Protein AF-A0A7L1Z0L5-F1 (afdb_monomer_lite)

InterPro domains:
  IPR003749 Sulfur carrier ThiS/MoaD-like [PF02597] (4-68)
  IPR012675 Beta-grasp domain superfamily [G3DSA:3.10.20.30] (1-68)
  IPR016155 Molybdopterin synthase/thiamin biosynthesis sulphur carrier, beta-grasp [SSF54285] (3-68)
  IPR044672 Molybdopterin synthase sulfur carrier subunit [PTHR33359] (2-68)

pLDDT: mean 90.7, std 10.18, range [39.47, 97.5]

Radius of gyration: 11.64 Å; chains: 1; bounding box: 31×21×28 Å

Secondary structure (DSSP, 8-state):
---------SEEEHHHHHHHHHHH-GGGGGGGGG-EEEETTEEEESSSPEEEPPTT--EEEE------

Sequence (68 aa):
LRSETLSVPQQITSLQLWEEIVKAHPRLAVIQDQVVFAVRQEYVLLGDQLLVLQPGDEVAIIPPISGG

Foldseek 3Di:
DDDDDDDDDQKDALQRVVVSVCVVPVVCVVQLVFKWKQWVNDTHHHDRHIHRDDVPTDIDIHGHPPDD

Structure (mmCIF, N/CA/C/O backbone):
data_AF-A0A7L1Z0L5-F1
#
_entry.id   AF-A0A7L1Z0L5-F1
#
loop_
_atom_site.group_PDB
_atom_site.id
_atom_site.type_symbol
_atom_site.label_atom_id
_atom_site.label_alt_id
_atom_site.label_comp_id
_atom_site.label_asym_id
_atom_site.label_entity_id
_atom_site.label_seq_id
_atom_site.pdbx_PDB_ins_code
_atom_site.Cartn_x
_atom_site.Cartn_y
_atom_site.Cartn_z
_atom_site.occupancy
_atom_site.B_iso_or_equiv
_atom_site.auth_seq_id
_atom_site.auth_comp_id
_atom_site.auth_asym_id
_atom_site.auth_atom_id
_atom_site.pdbx_PDB_model_num
ATOM 1 N N . LEU A 1 1 ? 14.417 10.327 -1.013 1.00 61.34 1 LEU A N 1
ATOM 2 C CA . LEU A 1 1 ? 13.161 9.558 -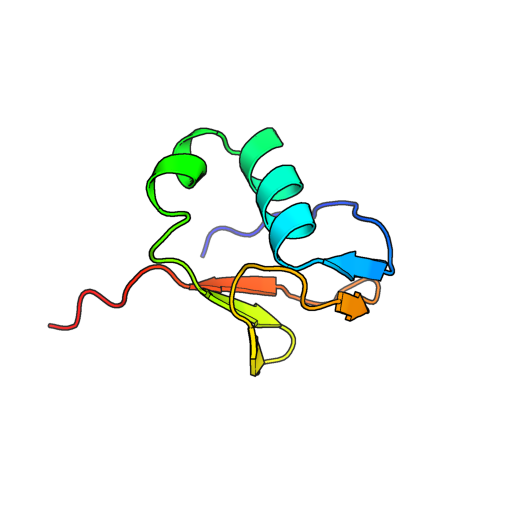0.874 1.00 61.34 1 LEU A CA 1
ATOM 3 C C . LEU A 1 1 ? 11.989 10.517 -1.013 1.00 61.34 1 LEU A C 1
ATOM 5 O O . LEU A 1 1 ? 12.101 11.634 -0.524 1.00 61.34 1 LEU A O 1
ATOM 9 N N . ARG A 1 2 ? 10.905 10.113 -1.681 1.00 83.25 2 ARG A N 1
ATOM 10 C CA . ARG A 1 2 ? 9.627 10.838 -1.645 1.00 83.25 2 ARG A CA 1
ATOM 11 C C . ARG A 1 2 ? 8.731 10.109 -0.646 1.00 83.25 2 ARG A C 1
ATOM 13 O O . ARG A 1 2 ? 8.554 8.906 -0.794 1.00 83.25 2 ARG A O 1
ATOM 20 N N . SER A 1 3 ? 8.223 10.819 0.351 1.00 89.31 3 SER A N 1
ATOM 21 C CA . SER A 1 3 ? 7.264 10.311 1.333 1.00 89.31 3 SER A CA 1
ATOM 22 C C . SER A 1 3 ? 6.053 11.235 1.390 1.00 89.31 3 SER A C 1
ATOM 24 O O . SER A 1 3 ? 6.141 12.414 1.038 1.00 89.31 3 SER A O 1
ATOM 26 N N . GLU A 1 4 ? 4.918 10.683 1.796 1.00 92.38 4 GLU A N 1
ATOM 27 C CA . GLU A 1 4 ? 3.666 11.408 1.974 1.00 92.38 4 GLU A CA 1
ATOM 28 C C . GLU A 1 4 ? 2.870 10.761 3.104 1.00 92.38 4 GLU A C 1
ATOM 30 O O . GLU A 1 4 ? 2.899 9.542 3.267 1.00 92.38 4 GLU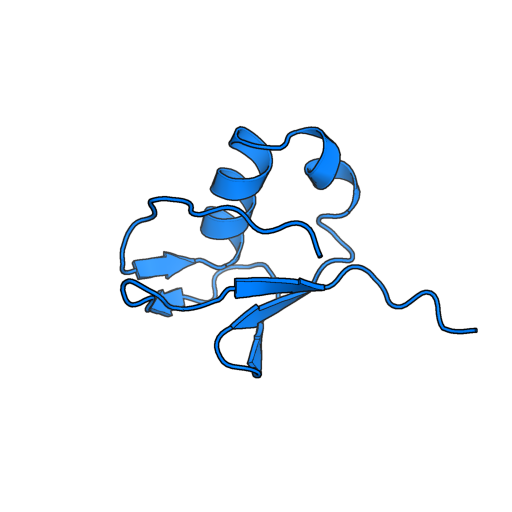 A O 1
ATOM 35 N N . THR A 1 5 ? 2.166 11.582 3.879 1.00 93.31 5 THR A N 1
ATOM 36 C CA . THR A 1 5 ? 1.273 11.109 4.936 1.00 93.31 5 THR A CA 1
ATOM 37 C C . THR A 1 5 ? -0.135 10.978 4.375 1.00 93.31 5 THR A C 1
ATOM 39 O O . THR A 1 5 ? -0.728 11.971 3.958 1.00 93.31 5 THR A O 1
ATOM 42 N N . LEU A 1 6 ? -0.685 9.766 4.408 1.00 92.12 6 LEU A N 1
ATOM 43 C CA . LEU A 1 6 ? -2.048 9.471 3.977 1.00 92.12 6 LEU A CA 1
ATOM 44 C C . LEU A 1 6 ? -2.910 9.107 5.190 1.00 92.12 6 LEU A C 1
ATOM 46 O O . LEU A 1 6 ? -2.476 8.364 6.068 1.00 92.12 6 LEU A O 1
ATOM 50 N N . SER A 1 7 ? -4.138 9.625 5.244 1.00 93.94 7 SER A N 1
ATOM 51 C CA . SER A 1 7 ? -5.122 9.203 6.247 1.00 93.94 7 SER A CA 1
ATOM 52 C C . SER A 1 7 ? -5.908 8.012 5.712 1.00 93.94 7 SER A C 1
ATOM 54 O O . SER A 1 7 ? -6.605 8.141 4.711 1.00 93.94 7 SER A O 1
ATOM 56 N N . VAL A 1 8 ? -5.807 6.868 6.387 1.00 93.81 8 VAL A N 1
ATOM 57 C CA . VAL A 1 8 ? -6.499 5.624 6.024 1.00 93.81 8 VAL A CA 1
ATOM 58 C C . VAL A 1 8 ? -7.189 5.017 7.250 1.00 93.81 8 VAL A C 1
ATOM 60 O O . VAL A 1 8 ? -6.789 5.309 8.381 1.00 93.81 8 VAL A O 1
ATOM 63 N N . PRO A 1 9 ? -8.227 4.181 7.067 1.00 95.00 9 PRO A N 1
ATOM 64 C CA . PRO A 1 9 ? -8.778 3.370 8.144 1.00 95.00 9 PRO A CA 1
ATOM 65 C C . PRO A 1 9 ? -7.699 2.560 8.872 1.00 95.00 9 PRO A C 1
ATOM 67 O O . PRO A 1 9 ? -6.773 2.042 8.253 1.00 95.00 9 PRO A O 1
ATOM 70 N N . GLN A 1 10 ? -7.857 2.401 10.189 1.00 95.00 10 GLN A N 1
ATOM 71 C CA . GLN A 1 10 ? -6.923 1.629 11.018 1.00 95.00 10 GLN A CA 1
ATOM 72 C C . GLN A 1 10 ? -6.805 0.169 10.556 1.00 95.00 10 GLN A C 1
ATOM 74 O O . GLN A 1 10 ? -5.736 -0.429 10.630 1.00 95.00 10 GLN A O 1
ATOM 79 N N . GLN A 1 11 ? -7.925 -0.397 10.106 1.00 97.00 11 GLN A N 1
ATOM 80 C CA . GLN A 1 11 ? -8.014 -1.731 9.532 1.00 97.00 11 GLN A CA 1
ATOM 81 C C . GLN A 1 11 ? -8.347 -1.585 8.054 1.00 97.00 11 GLN A C 1
ATOM 83 O O . GLN A 1 11 ? -9.416 -1.081 7.707 1.00 97.00 11 GLN A O 1
ATOM 88 N N . ILE A 1 12 ? -7.422 -1.997 7.197 1.00 97.44 12 ILE A N 1
ATOM 89 C CA . ILE A 1 12 ? -7.542 -1.867 5.746 1.00 97.44 12 ILE A CA 1
ATOM 90 C C . ILE A 1 12 ? -6.839 -3.048 5.089 1.00 97.44 12 ILE A C 1
ATOM 92 O O . ILE A 1 12 ? -5.805 -3.498 5.576 1.00 97.44 12 ILE A O 1
ATOM 96 N N . THR A 1 13 ? -7.388 -3.597 4.011 1.00 97.50 13 THR A N 1
ATOM 97 C CA . THR A 1 13 ? -6.657 -4.628 3.260 1.00 97.50 13 THR A CA 1
ATOM 98 C C . THR A 1 13 ? -5.493 -4.011 2.489 1.00 97.50 13 THR A C 1
ATOM 100 O O . THR A 1 13 ? -5.519 -2.823 2.157 1.00 97.50 13 THR A O 1
ATOM 103 N N . SER A 1 14 ? -4.464 -4.797 2.1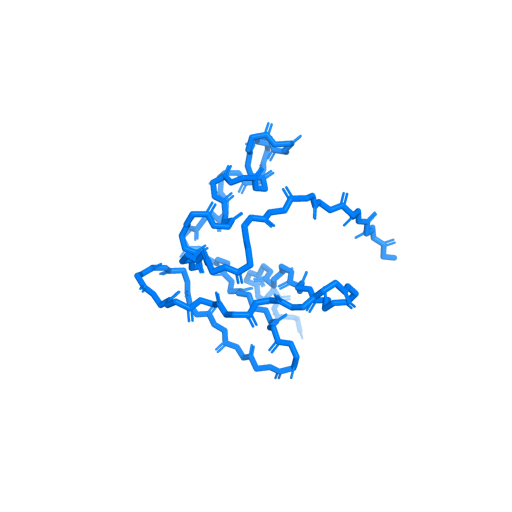74 1.00 96.06 14 SER A N 1
ATOM 104 C CA . SER A 1 14 ? -3.357 -4.306 1.348 1.00 96.06 14 SER A CA 1
ATOM 105 C C . SER A 1 14 ? -3.841 -3.824 -0.026 1.00 96.06 14 SER A C 1
ATOM 107 O O . SER A 1 14 ? -3.360 -2.799 -0.507 1.00 96.06 14 SER A O 1
ATOM 109 N N . LEU A 1 15 ? -4.850 -4.470 -0.622 1.00 96.25 15 LEU A N 1
ATOM 110 C CA . LEU A 1 15 ? -5.456 -3.998 -1.870 1.00 96.25 15 LEU A CA 1
ATOM 111 C C . LEU A 1 15 ? -6.180 -2.652 -1.702 1.00 96.25 15 LEU A C 1
ATOM 113 O O . LEU A 1 15 ? -5.941 -1.734 -2.481 1.00 96.25 15 LEU A O 1
ATOM 117 N N . GLN A 1 16 ? -7.005 -2.488 -0.666 1.00 96.75 16 GLN A N 1
ATOM 118 C CA . GLN A 1 16 ? -7.685 -1.210 -0.411 1.00 96.75 16 GLN A CA 1
ATOM 119 C C . GLN A 1 16 ? -6.691 -0.078 -0.123 1.00 96.75 16 GLN A C 1
ATOM 121 O O . GLN A 1 16 ? -6.879 1.047 -0.580 1.00 96.75 16 GLN A O 1
ATOM 126 N N . LEU A 1 17 ? -5.606 -0.360 0.606 1.00 96.31 17 LEU A N 1
ATOM 127 C CA . LEU A 1 17 ? -4.554 0.627 0.850 1.00 96.31 17 LEU A CA 1
ATOM 128 C C . LEU A 1 17 ? -3.904 1.079 -0.464 1.00 96.31 17 LEU A C 1
ATOM 130 O O . LEU A 1 17 ? -3.659 2.270 -0.657 1.00 96.31 17 LEU A O 1
ATOM 134 N N . TRP A 1 18 ? -3.664 0.144 -1.384 1.00 96.06 18 TRP A N 1
ATOM 135 C CA . TRP A 1 18 ? -3.185 0.467 -2.723 1.00 96.06 18 TRP A CA 1
ATOM 136 C C . TRP A 1 18 ? -4.169 1.341 -3.503 1.00 96.06 18 TRP A C 1
ATOM 138 O O . TRP A 1 18 ? -3.753 2.331 -4.104 1.00 96.06 18 TRP A O 1
ATOM 148 N N . GLU A 1 19 ? -5.466 1.039 -3.455 1.00 95.75 19 GLU A N 1
ATOM 149 C CA . GLU A 1 19 ? -6.497 1.863 -4.094 1.00 95.75 19 GLU A CA 1
ATOM 150 C C . GLU A 1 19 ? -6.490 3.305 -3.563 1.00 95.75 19 GLU A C 1
ATOM 152 O O . GLU A 1 19 ? -6.563 4.244 -4.357 1.00 95.75 19 GLU A O 1
ATOM 157 N N . GLU A 1 20 ? -6.341 3.507 -2.249 1.00 95.62 20 GLU A N 1
ATOM 158 C CA . GLU A 1 20 ? -6.216 4.850 -1.658 1.00 95.62 20 GLU A CA 1
ATOM 159 C C . GLU A 1 20 ? -4.957 5.585 -2.144 1.00 95.62 20 GLU A C 1
ATOM 161 O O . GLU A 1 20 ? -5.009 6.767 -2.497 1.00 95.62 20 GLU A O 1
ATOM 166 N N . ILE A 1 21 ? -3.831 4.878 -2.250 1.00 94.31 21 ILE A N 1
ATOM 167 C CA . ILE A 1 21 ? -2.585 5.436 -2.790 1.00 94.31 21 ILE A CA 1
ATOM 168 C C . ILE A 1 21 ? -2.749 5.819 -4.266 1.00 94.31 21 ILE A C 1
ATOM 170 O O . ILE A 1 21 ? -2.303 6.891 -4.677 1.00 94.31 21 ILE A O 1
ATOM 174 N N . VAL A 1 22 ? -3.399 4.978 -5.071 1.00 95.00 22 VAL A N 1
ATOM 175 C CA . VAL A 1 22 ? -3.639 5.232 -6.499 1.00 95.00 22 VAL A CA 1
ATOM 176 C C . VAL A 1 22 ? -4.612 6.393 -6.706 1.00 95.00 22 VAL A C 1
ATOM 178 O O . VAL A 1 22 ? -4.424 7.168 -7.644 1.00 95.00 22 VAL A O 1
ATOM 181 N N . LYS A 1 23 ? -5.605 6.583 -5.827 1.00 94.75 23 LYS A N 1
ATOM 182 C CA . LYS A 1 23 ? -6.472 7.775 -5.862 1.00 94.75 23 LYS A CA 1
ATOM 183 C C . LYS A 1 23 ? -5.658 9.064 -5.720 1.00 94.75 23 LYS A C 1
ATOM 185 O O . LYS A 1 23 ? -5.914 10.020 -6.450 1.00 94.75 23 LYS A O 1
ATOM 190 N N . ALA A 1 24 ? -4.665 9.079 -4.829 1.00 92.38 24 ALA A N 1
ATOM 191 C CA . ALA A 1 24 ? -3.755 10.214 -4.664 1.00 92.38 24 ALA A CA 1
ATOM 192 C C . ALA A 1 24 ? -2.714 10.310 -5.799 1.00 92.38 24 ALA A C 1
ATOM 194 O O . ALA A 1 24 ? -2.372 11.406 -6.249 1.00 92.38 24 ALA A O 1
ATOM 195 N N . HIS A 1 25 ? -2.242 9.167 -6.310 1.00 93.12 25 HIS A N 1
ATOM 196 C CA . HIS A 1 25 ? -1.197 9.071 -7.335 1.00 93.12 25 HIS A CA 1
ATOM 197 C C . HIS A 1 25 ? -1.588 8.119 -8.474 1.00 93.12 25 HIS A C 1
ATOM 199 O O . HIS A 1 25 ? -1.027 7.024 -8.578 1.00 93.12 25 HIS A O 1
ATOM 205 N N . PRO A 1 26 ? -2.453 8.543 -9.417 1.00 94.31 26 PRO A N 1
ATOM 206 C CA . PRO A 1 26 ? -2.974 7.657 -10.467 1.00 94.31 26 PRO A CA 1
ATOM 207 C C . PRO A 1 26 ? -1.898 7.003 -11.343 1.00 94.31 26 PRO A C 1
ATOM 209 O O . PRO A 1 26 ? -2.086 5.917 -11.879 1.00 94.31 26 PRO A O 1
ATOM 212 N N . ARG A 1 27 ? -0.726 7.641 -11.461 1.00 91.94 27 ARG A N 1
ATOM 213 C CA . ARG A 1 27 ? 0.422 7.110 -12.213 1.00 91.94 27 ARG A CA 1
ATOM 214 C C . ARG A 1 27 ? 1.002 5.824 -11.620 1.00 91.94 27 ARG A C 1
ATOM 216 O O . ARG A 1 27 ? 1.677 5.108 -12.347 1.00 91.94 27 ARG A O 1
ATOM 223 N N . LEU A 1 28 ? 0.768 5.539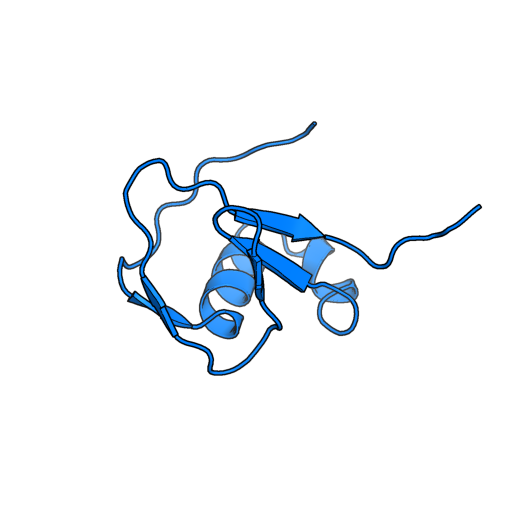 -10.336 1.00 91.81 28 LEU A N 1
ATOM 224 C CA . LEU A 1 28 ? 1.239 4.308 -9.697 1.00 91.81 28 LEU A CA 1
ATOM 225 C C . LEU A 1 28 ? 0.419 3.081 -10.108 1.00 91.81 28 LEU A C 1
ATOM 227 O O . LEU A 1 28 ? 0.941 1.977 -10.031 1.00 91.81 28 LEU A O 1
ATOM 231 N N . ALA A 1 29 ? -0.804 3.253 -10.626 1.00 93.00 29 ALA A N 1
ATOM 232 C CA . ALA A 1 29 ? -1.670 2.139 -11.024 1.00 93.00 29 ALA A CA 1
ATOM 233 C C . ALA A 1 29 ? -0.990 1.150 -11.990 1.00 93.00 29 ALA A C 1
ATOM 235 O O . ALA A 1 29 ? -1.247 -0.047 -11.938 1.00 93.00 29 ALA A O 1
ATOM 236 N N . VAL A 1 30 ? -0.077 1.637 -12.839 1.00 92.94 30 VAL A N 1
ATOM 237 C CA . VAL A 1 30 ? 0.601 0.831 -13.868 1.00 92.94 30 VAL A CA 1
ATOM 238 C C . VAL A 1 30 ? 1.540 -0.243 -13.309 1.00 92.94 30 VAL A C 1
ATOM 240 O O . VAL A 1 30 ? 1.912 -1.149 -14.046 1.00 92.94 30 VAL A O 1
ATOM 243 N N . ILE A 1 31 ? 1.943 -0.143 -12.037 1.00 91.56 31 ILE A N 1
ATOM 244 C CA . ILE A 1 31 ? 2.857 -1.101 -11.394 1.00 91.56 31 ILE A CA 1
ATOM 245 C C . ILE A 1 31 ? 2.163 -2.011 -10.372 1.00 91.56 31 ILE A C 1
ATOM 247 O O . ILE A 1 31 ? 2.854 -2.734 -9.660 1.00 91.56 31 ILE A O 1
ATOM 251 N N . GLN A 1 32 ? 0.828 -1.995 -10.292 1.00 91.88 32 GLN A N 1
ATOM 252 C CA . GLN A 1 32 ? 0.066 -2.759 -9.296 1.00 91.88 32 GLN A CA 1
ATOM 253 C C . GLN A 1 32 ? 0.447 -4.247 -9.254 1.00 91.88 32 GLN A C 1
ATOM 255 O O . GLN A 1 32 ? 0.647 -4.797 -8.179 1.00 91.88 32 GLN A O 1
ATOM 260 N N . ASP A 1 33 ? 0.610 -4.889 -10.410 1.00 89.88 33 ASP A N 1
ATOM 261 C CA . ASP A 1 33 ? 0.875 -6.334 -10.476 1.00 89.88 33 ASP A CA 1
ATOM 262 C C . ASP A 1 33 ? 2.311 -6.724 -10.084 1.00 89.88 33 ASP A C 1
ATOM 264 O O . ASP A 1 33 ? 2.635 -7.907 -9.995 1.00 89.88 33 ASP A O 1
ATOM 268 N N . GLN A 1 34 ? 3.199 -5.746 -9.888 1.00 89.25 34 GLN A N 1
ATOM 269 C CA . GLN A 1 34 ? 4.630 -5.970 -9.646 1.00 89.25 34 GLN A CA 1
ATOM 270 C C . GLN A 1 34 ? 5.114 -5.340 -8.337 1.00 89.25 34 GLN A C 1
ATOM 272 O O . GLN A 1 34 ? 6.308 -5.381 -8.037 1.00 89.25 34 GLN A O 1
ATOM 277 N N . VAL A 1 35 ? 4.208 -4.733 -7.571 1.00 92.44 35 VAL A N 1
ATOM 278 C CA . VAL A 1 35 ? 4.538 -3.998 -6.355 1.00 92.44 35 VAL A CA 1
ATOM 279 C C . VAL A 1 35 ? 4.268 -4.838 -5.113 1.00 92.44 35 VAL A C 1
ATOM 281 O O . VAL A 1 35 ? 3.307 -5.604 -5.041 1.00 92.44 35 VAL A O 1
ATOM 284 N N . VAL A 1 36 ? 5.118 -4.663 -4.109 1.00 93.81 36 VAL A N 1
ATOM 285 C CA . VAL A 1 36 ? 4.961 -5.265 -2.784 1.00 93.81 36 VAL A CA 1
ATOM 286 C C . VAL A 1 36 ? 5.024 -4.147 -1.753 1.00 93.81 36 VAL A C 1
ATOM 288 O O . VAL A 1 36 ? 5.781 -3.187 -1.912 1.00 93.81 36 VAL A O 1
ATOM 291 N N . PHE A 1 37 ? 4.233 -4.238 -0.690 1.00 95.31 37 PHE A N 1
ATOM 292 C CA . PHE A 1 37 ? 4.376 -3.328 0.440 1.00 95.31 37 PHE A CA 1
ATOM 293 C C . PHE A 1 37 ? 5.412 -3.843 1.425 1.00 95.31 37 PHE A C 1
ATOM 295 O O . PHE A 1 37 ? 5.548 -5.042 1.623 1.00 95.31 37 PHE A O 1
ATOM 302 N N . ALA A 1 38 ? 6.114 -2.930 2.081 1.00 95.06 38 ALA A N 1
ATOM 303 C CA . ALA A 1 38 ? 6.854 -3.227 3.294 1.00 95.06 38 ALA A CA 1
ATOM 304 C C . ALA A 1 38 ? 6.208 -2.458 4.449 1.00 95.06 38 ALA A C 1
ATOM 306 O O . ALA A 1 38 ? 6.296 -1.231 4.513 1.00 95.06 38 ALA A O 1
ATOM 307 N N . VAL A 1 39 ? 5.534 -3.187 5.340 1.00 93.81 39 VAL A N 1
ATOM 308 C CA . VAL A 1 39 ? 4.875 -2.650 6.538 1.00 93.81 39 VAL A CA 1
ATOM 309 C C . VAL A 1 39 ? 5.693 -3.100 7.736 1.00 93.81 39 VAL A C 1
ATOM 311 O O . VAL A 1 39 ? 5.836 -4.299 7.958 1.00 93.81 39 VAL A O 1
ATOM 314 N N . ARG A 1 40 ? 6.267 -2.162 8.499 1.00 90.56 40 ARG A N 1
ATOM 315 C CA . ARG A 1 40 ? 7.141 -2.485 9.650 1.00 90.56 40 ARG A CA 1
ATOM 316 C C . ARG A 1 40 ? 8.255 -3.491 9.302 1.00 90.56 40 ARG A C 1
ATOM 318 O O . ARG A 1 40 ? 8.544 -4.396 10.071 1.00 90.56 40 ARG A O 1
ATOM 325 N N . GLN A 1 41 ? 8.889 -3.300 8.142 1.00 88.19 41 GLN A N 1
ATOM 326 C CA . GLN A 1 41 ? 9.957 -4.160 7.602 1.00 88.19 41 GLN A CA 1
ATOM 327 C C . GLN A 1 41 ? 9.514 -5.575 7.177 1.00 88.19 41 GLN A C 1
ATOM 329 O O . GLN A 1 41 ? 10.361 -6.379 6.794 1.00 88.19 41 GLN A O 1
ATOM 334 N N . GLU A 1 42 ? 8.212 -5.867 7.160 1.00 92.00 42 GLU A N 1
ATOM 335 C CA . GLU A 1 42 ? 7.665 -7.119 6.634 1.00 92.00 42 GLU A CA 1
ATOM 336 C C . GLU A 1 42 ? 7.047 -6.916 5.250 1.00 92.00 42 GLU A C 1
ATOM 338 O O . GLU A 1 42 ? 6.285 -5.972 5.025 1.00 92.00 42 GLU A O 1
ATOM 343 N N . TYR A 1 43 ? 7.367 -7.817 4.318 1.00 92.81 43 TYR A N 1
ATOM 344 C CA . TYR A 1 43 ? 6.801 -7.797 2.974 1.00 92.81 43 TYR A CA 1
ATOM 345 C C . TYR A 1 43 ? 5.348 -8.274 2.981 1.00 92.81 43 TYR A C 1
ATOM 347 O O . TYR A 1 43 ? 5.042 -9.365 3.460 1.00 92.81 43 TYR A O 1
ATOM 355 N N . VAL A 1 44 ? 4.467 -7.471 2.392 1.00 94.56 44 VAL A N 1
ATOM 356 C CA . VAL A 1 44 ? 3.039 -7.740 2.259 1.00 94.56 44 VAL A CA 1
ATOM 357 C C . VAL A 1 44 ? 2.643 -7.654 0.793 1.00 94.56 44 VAL A C 1
ATOM 359 O O . VAL A 1 44 ? 2.820 -6.624 0.140 1.00 94.56 44 VAL A O 1
ATOM 362 N N . LEU A 1 45 ? 2.082 -8.748 0.283 1.00 93.88 45 LEU A N 1
ATOM 363 C CA . LEU A 1 45 ? 1.519 -8.795 -1.061 1.00 93.88 45 LEU A CA 1
ATOM 364 C C . LEU A 1 45 ? 0.191 -8.031 -1.108 1.00 93.88 45 LEU A C 1
ATOM 366 O O . LEU A 1 45 ? -0.566 -7.996 -0.132 1.00 93.88 45 LEU A O 1
ATOM 370 N N . LEU A 1 46 ? -0.106 -7.432 -2.259 1.00 94.44 46 LEU A N 1
ATOM 371 C CA . LEU A 1 46 ? -1.417 -6.842 -2.505 1.00 94.44 46 LEU A CA 1
ATOM 372 C C . LEU A 1 46 ? -2.485 -7.937 -2.594 1.00 94.44 46 LEU A C 1
ATOM 374 O O . LEU A 1 46 ? -2.304 -8.938 -3.284 1.00 94.44 46 LEU A O 1
ATOM 378 N N . GLY A 1 47 ? -3.599 -7.735 -1.896 1.00 94.81 47 GLY A N 1
ATOM 379 C CA . GLY A 1 47 ? -4.725 -8.661 -1.864 1.00 94.81 47 GLY A CA 1
ATOM 380 C C . GLY A 1 47 ? -5.598 -8.442 -0.632 1.00 94.81 47 GLY A C 1
ATOM 381 O O . GLY A 1 47 ? -5.677 -7.337 -0.095 1.00 94.81 47 GLY A O 1
ATOM 382 N N . ASP A 1 48 ? -6.211 -9.523 -0.158 1.00 95.06 48 ASP A N 1
ATOM 383 C CA . ASP A 1 48 ? -7.177 -9.495 0.947 1.00 95.06 48 ASP A CA 1
ATOM 384 C C . ASP A 1 48 ? -6.521 -9.516 2.340 1.00 95.06 48 ASP A C 1
ATOM 386 O O . ASP A 1 48 ? -7.206 -9.610 3.361 1.00 95.06 48 ASP A O 1
ATOM 390 N N . GLN A 1 49 ? -5.186 -9.442 2.414 1.00 93.81 49 GLN A N 1
ATOM 391 C CA . GLN A 1 49 ? -4.473 -9.424 3.688 1.00 93.81 49 GLN A CA 1
ATOM 392 C C . GLN A 1 49 ? -4.834 -8.160 4.469 1.00 93.81 49 GLN A C 1
ATOM 394 O O . GLN A 1 49 ? -4.560 -7.042 4.031 1.00 93.81 49 GLN A O 1
ATOM 399 N N . LEU A 1 50 ? -5.419 -8.347 5.653 1.00 95.88 50 LEU A N 1
ATOM 400 C CA . LEU A 1 50 ? -5.782 -7.253 6.541 1.00 95.88 50 LEU A CA 1
ATOM 401 C C . LEU A 1 50 ? -4.536 -6.661 7.209 1.00 95.88 50 LEU A C 1
ATOM 403 O O . LEU A 1 50 ? -3.776 -7.363 7.878 1.00 95.88 50 LEU A O 1
ATOM 407 N N . LEU A 1 51 ? -4.364 -5.353 7.064 1.00 95.38 51 LEU A N 1
ATOM 408 C CA . LEU A 1 51 ? -3.361 -4.554 7.750 1.00 95.38 51 LEU A CA 1
ATOM 409 C C . LEU A 1 51 ? -4.006 -3.835 8.931 1.00 95.38 51 LEU A C 1
ATOM 411 O 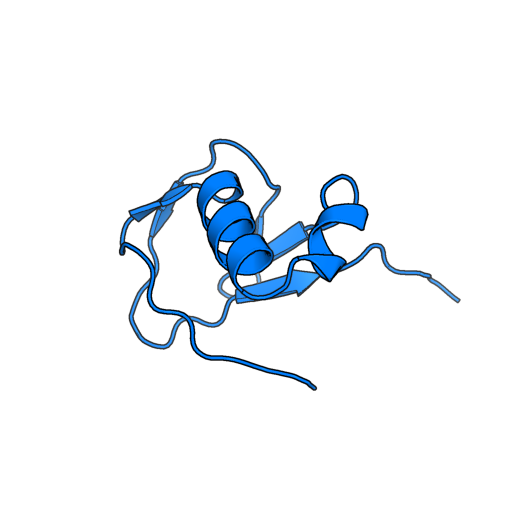O . LEU A 1 51 ? -5.070 -3.231 8.799 1.00 95.38 51 LEU A O 1
ATOM 415 N N . VAL A 1 52 ? -3.327 -3.873 10.077 1.00 95.50 52 VAL A N 1
ATOM 416 C CA . VAL A 1 52 ? -3.652 -3.043 11.240 1.00 95.50 52 VAL A CA 1
ATOM 417 C C . VAL A 1 52 ? -2.546 -2.002 11.388 1.00 95.50 52 VAL A C 1
ATOM 419 O O . VAL A 1 52 ? -1.430 -2.330 11.813 1.00 95.50 52 VAL A O 1
ATOM 422 N N . LEU A 1 53 ? -2.856 -0.772 10.982 1.00 94.44 53 LEU A N 1
ATOM 423 C CA . LEU A 1 53 ? -1.929 0.358 10.951 1.00 94.44 53 LEU A CA 1
ATOM 424 C C . LEU A 1 53 ? -2.138 1.255 12.168 1.00 94.44 53 LEU A C 1
ATOM 426 O O . LEU A 1 53 ? -3.272 1.524 12.567 1.00 94.44 53 LEU A O 1
ATOM 430 N N . GLN A 1 54 ? -1.048 1.730 12.756 1.00 94.38 54 GLN A N 1
ATOM 431 C CA . GLN A 1 54 ? -1.074 2.748 13.804 1.00 94.38 54 GLN A CA 1
ATOM 432 C C . GLN A 1 54 ? -0.658 4.111 13.238 1.00 94.38 54 GLN A C 1
ATOM 434 O O . GLN A 1 54 ? 0.087 4.171 12.259 1.00 94.38 54 GLN A O 1
ATOM 439 N N . PRO A 1 55 ? -1.106 5.231 13.833 1.00 92.44 55 PRO A N 1
ATOM 440 C CA . PRO A 1 55 ? -0.597 6.545 13.463 1.00 92.44 55 PRO A CA 1
ATOM 441 C C . PRO A 1 55 ? 0.933 6.588 13.566 1.00 92.44 55 PRO A C 1
ATOM 443 O O . PRO A 1 55 ? 1.494 6.312 14.624 1.00 92.44 55 PRO A O 1
ATOM 446 N N . GLY A 1 56 ? 1.593 6.946 12.465 1.00 90.94 56 GLY A N 1
ATOM 447 C CA . GLY A 1 56 ? 3.055 6.962 12.368 1.00 90.94 56 GLY A CA 1
ATOM 448 C C . GLY A 1 56 ? 3.681 5.670 11.837 1.00 90.94 56 GLY A C 1
ATOM 449 O O . GLY A 1 56 ? 4.891 5.660 11.629 1.00 90.94 56 GLY A O 1
ATOM 450 N N . ASP A 1 57 ? 2.899 4.615 11.572 1.00 93.38 57 ASP A N 1
ATOM 451 C CA . ASP A 1 57 ? 3.407 3.455 10.836 1.00 93.38 57 ASP A CA 1
ATOM 452 C C . ASP A 1 57 ? 3.832 3.873 9.423 1.00 93.38 57 ASP A C 1
ATOM 454 O O . ASP A 1 57 ? 3.081 4.510 8.679 1.00 93.38 57 ASP A O 1
ATOM 458 N N . GLU A 1 58 ? 5.042 3.472 9.042 1.00 93.75 58 GLU A N 1
ATOM 459 C CA . GLU A 1 58 ? 5.555 3.663 7.693 1.00 93.75 58 GLU A CA 1
ATOM 460 C C . GLU A 1 58 ? 5.211 2.454 6.821 1.00 93.75 58 GLU A C 1
ATOM 462 O O . GLU A 1 58 ? 5.463 1.298 7.181 1.00 93.75 58 GLU A O 1
ATOM 467 N N . VAL A 1 59 ? 4.659 2.740 5.643 1.00 94.50 59 VAL A N 1
ATOM 468 C CA . VAL A 1 59 ? 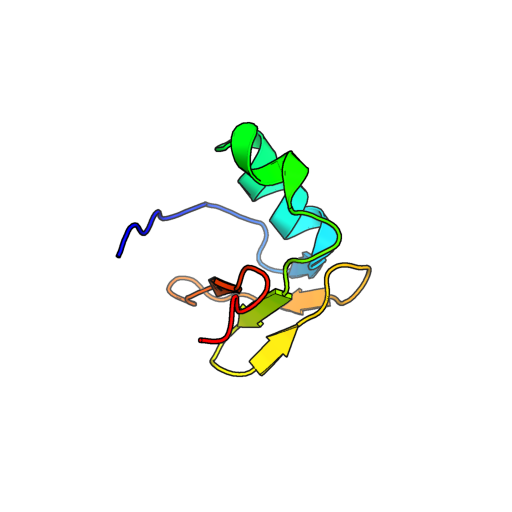4.413 1.753 4.594 1.00 94.50 59 VAL A CA 1
ATOM 469 C C . VAL A 1 59 ? 5.244 2.138 3.384 1.00 94.50 59 VAL A C 1
ATOM 471 O O . VAL A 1 59 ? 5.025 3.184 2.771 1.00 94.50 59 VAL A O 1
ATOM 474 N N . ALA A 1 60 ? 6.209 1.294 3.036 1.00 93.88 60 ALA A N 1
ATOM 475 C CA . ALA A 1 60 ? 7.016 1.486 1.843 1.00 93.88 60 ALA A CA 1
ATOM 476 C C . ALA A 1 60 ? 6.396 0.750 0.652 1.00 93.88 60 ALA A C 1
ATOM 478 O O . ALA A 1 60 ? 5.973 -0.399 0.758 1.00 93.88 60 ALA A O 1
ATOM 479 N N . ILE A 1 61 ? 6.378 1.421 -0.496 1.00 92.75 61 ILE A N 1
ATOM 480 C CA . ILE A 1 61 ? 5.963 0.850 -1.775 1.00 92.75 61 ILE A CA 1
ATOM 481 C C . ILE A 1 61 ? 7.225 0.350 -2.474 1.00 92.75 61 ILE A C 1
ATOM 483 O O . ILE A 1 61 ? 8.071 1.158 -2.862 1.00 92.75 61 ILE A O 1
ATOM 487 N N . ILE A 1 62 ? 7.369 -0.967 -2.608 1.00 91.50 62 ILE A N 1
ATOM 488 C CA . ILE A 1 62 ? 8.549 -1.609 -3.188 1.00 91.50 62 ILE A CA 1
ATOM 489 C C . ILE A 1 62 ? 8.222 -2.010 -4.633 1.00 91.50 62 ILE A C 1
ATOM 491 O O . ILE A 1 62 ? 7.512 -2.997 -4.840 1.00 91.50 62 ILE A O 1
ATOM 495 N N . PRO A 1 63 ? 8.679 -1.244 -5.645 1.00 87.62 63 PRO A N 1
ATOM 496 C CA . PRO A 1 63 ? 8.555 -1.645 -7.044 1.00 87.62 63 PRO A CA 1
ATOM 497 C C . PRO A 1 63 ? 9.416 -2.888 -7.328 1.00 87.62 63 PRO A C 1
ATOM 499 O O . PRO A 1 63 ? 10.303 -3.212 -6.528 1.00 87.62 63 PRO A O 1
ATOM 502 N N . PRO A 1 64 ? 9.212 -3.564 -8.474 1.00 82.31 64 PRO A N 1
ATOM 503 C CA . PRO A 1 64 ? 10.072 -4.669 -8.874 1.00 82.31 64 PRO A CA 1
ATOM 504 C C . PRO A 1 64 ? 11.528 -4.203 -8.863 1.00 82.31 64 PRO A C 1
ATOM 506 O O . PRO A 1 64 ? 11.878 -3.174 -9.448 1.00 82.31 64 PRO A O 1
ATOM 509 N N . ILE A 1 65 ? 12.374 -4.949 -8.156 1.00 76.19 65 ILE A N 1
ATOM 510 C CA . ILE A 1 65 ? 13.791 -4.626 -8.046 1.00 76.19 65 ILE A CA 1
ATOM 511 C C . ILE A 1 65 ? 14.392 -4.834 -9.438 1.00 76.19 65 ILE A C 1
ATOM 513 O O . ILE A 1 65 ? 14.556 -5.967 -9.888 1.00 76.19 65 ILE A O 1
ATOM 517 N N . SER A 1 66 ? 14.714 -3.748 -10.139 1.00 60.59 66 SER A N 1
ATOM 518 C CA . SER A 1 66 ? 15.529 -3.781 -11.354 1.00 60.59 66 SER A CA 1
ATOM 519 C C . SER A 1 66 ? 16.974 -4.083 -10.948 1.00 60.59 66 SER A C 1
ATOM 521 O O . SER A 1 66 ? 17.809 -3.181 -10.906 1.00 60.59 66 SER A O 1
ATOM 523 N N . GLY A 1 67 ? 17.233 -5.315 -10.508 1.00 51.94 67 GLY A N 1
ATOM 524 C CA . GLY A 1 67 ? 18.554 -5.755 -10.072 1.00 51.94 67 GLY A CA 1
ATOM 525 C C . GLY A 1 67 ? 19.562 -5.574 -11.203 1.00 51.94 67 GLY A C 1
ATOM 526 O O . GLY A 1 67 ? 19.418 -6.195 -12.256 1.00 51.94 67 GLY A O 1
ATOM 527 N N . GLY A 1 68 ? 20.529 -4.685 -10.982 1.00 39.47 68 GLY A N 1
ATOM 528 C CA . GLY A 1 68 ? 21.784 -4.608 -11.725 1.00 39.47 68 GLY A CA 1
ATOM 529 C C . GLY A 1 68 ? 22.890 -5.318 -10.966 1.00 39.47 68 GLY A C 1
ATOM 530 O O . GLY A 1 68 ? 22.777 -5.400 -9.721 1.00 39.47 68 GLY A O 1
#

Organism: NCBI:txid312124